Protein AF-A0A1H8WX91-F1 (afdb_monomer_lite)

Structure (mmCIF, N/CA/C/O backbone):
data_AF-A0A1H8WX91-F1
#
_entry.id   AF-A0A1H8WX91-F1
#
loop_
_atom_site.group_PDB
_atom_site.id
_atom_site.type_symbol
_atom_site.label_atom_id
_atom_site.label_alt_id
_atom_site.label_comp_id
_atom_site.label_asym_id
_atom_site.label_entity_id
_atom_site.label_seq_id
_atom_site.pdbx_PDB_ins_code
_atom_site.Cartn_x
_atom_site.Cartn_y
_atom_site.Cartn_z
_atom_site.occupancy
_atom_site.B_iso_or_equiv
_atom_site.auth_seq_id
_atom_site.auth_comp_id
_atom_site.auth_asym_id
_atom_site.auth_atom_id
_atom_site.pdbx_PDB_model_num
ATOM 1 N N . MET A 1 1 ? 49.061 -38.940 1.302 1.00 35.56 1 MET A N 1
ATOM 2 C CA . MET A 1 1 ? 47.964 -39.211 0.352 1.00 35.56 1 MET A CA 1
ATOM 3 C C . MET A 1 1 ? 46.808 -38.313 0.726 1.00 35.56 1 MET A C 1
ATOM 5 O O . MET A 1 1 ? 46.421 -38.291 1.885 1.00 35.56 1 MET A O 1
ATOM 9 N N . SER A 1 2 ? 46.401 -37.495 -0.238 1.00 40.75 2 SER A N 1
ATOM 10 C CA . SER A 1 2 ? 45.423 -36.417 -0.145 1.00 40.75 2 SER A CA 1
ATOM 11 C C . SER A 1 2 ? 44.066 -36.864 0.381 1.00 40.75 2 SER A C 1
ATOM 13 O O . SER A 1 2 ? 43.597 -37.940 0.030 1.00 40.75 2 SER A O 1
ATOM 15 N N . SER A 1 3 ? 43.391 -35.964 1.088 1.00 39.03 3 SER A N 1
ATOM 16 C CA . SER A 1 3 ? 42.000 -35.662 0.755 1.00 39.03 3 SER A CA 1
ATOM 17 C C . SER A 1 3 ? 41.664 -34.276 1.295 1.00 39.03 3 SER A C 1
ATOM 19 O O . SER A 1 3 ? 41.426 -34.102 2.488 1.00 39.03 3 SER A O 1
ATOM 21 N 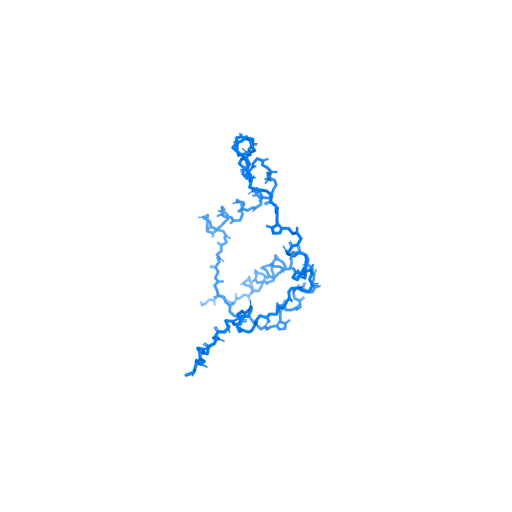N . ASN A 1 4 ? 41.720 -33.272 0.416 1.00 39.09 4 ASN A N 1
ATOM 22 C CA . ASN A 1 4 ? 41.074 -31.992 0.678 1.00 39.09 4 ASN A CA 1
ATOM 23 C C . ASN A 1 4 ? 39.570 -32.266 0.675 1.00 39.09 4 ASN A C 1
ATOM 25 O O . ASN A 1 4 ? 39.027 -32.701 -0.338 1.00 39.09 4 ASN A O 1
ATOM 29 N N . SER A 1 5 ? 38.927 -32.046 1.819 1.00 48.53 5 SER A N 1
ATOM 30 C CA . SER A 1 5 ? 37.475 -32.071 1.932 1.00 48.53 5 SER A CA 1
ATOM 31 C C . SER A 1 5 ? 36.915 -30.935 1.078 1.00 48.53 5 SER A C 1
ATOM 33 O O . SER A 1 5 ? 37.049 -29.764 1.430 1.00 48.53 5 SER A O 1
ATOM 35 N N . ASP A 1 6 ? 36.346 -31.288 -0.069 1.00 51.56 6 ASP A N 1
ATOM 36 C CA . ASP A 1 6 ? 35.599 -30.391 -0.943 1.00 51.56 6 ASP A CA 1
ATOM 37 C C . ASP A 1 6 ? 34.292 -30.006 -0.232 1.00 51.56 6 ASP A C 1
ATOM 39 O O . ASP A 1 6 ? 33.287 -30.716 -0.290 1.00 51.56 6 ASP A O 1
ATOM 43 N N . SER A 1 7 ? 34.334 -28.918 0.540 1.00 54.84 7 SER A N 1
ATOM 44 C CA . SER A 1 7 ? 33.152 -28.300 1.142 1.00 54.84 7 SER A CA 1
ATOM 45 C C . SER A 1 7 ? 32.332 -27.627 0.041 1.00 54.84 7 SER A C 1
ATOM 47 O O . SER A 1 7 ? 32.401 -26.409 -0.139 1.00 54.84 7 SER A O 1
ATOM 49 N N . ARG A 1 8 ? 31.566 -28.419 -0.715 1.00 55.81 8 ARG A N 1
ATOM 50 C CA . ARG A 1 8 ? 30.602 -27.895 -1.686 1.00 55.81 8 ARG A CA 1
ATOM 51 C C . ARG A 1 8 ? 29.575 -27.058 -0.914 1.00 55.81 8 ARG A C 1
ATOM 53 O O . ARG A 1 8 ? 28.927 -27.561 0.005 1.00 55.81 8 ARG A O 1
ATOM 60 N N . LYS A 1 9 ? 29.489 -25.761 -1.221 1.00 55.41 9 LYS A N 1
ATOM 61 C CA . LYS A 1 9 ? 28.431 -24.893 -0.685 1.00 55.41 9 LYS A CA 1
ATOM 62 C C . LYS A 1 9 ? 27.070 -25.469 -1.108 1.00 55.41 9 LYS A C 1
ATOM 64 O O . LYS A 1 9 ? 26.994 -26.013 -2.205 1.00 55.41 9 LYS A O 1
ATOM 69 N N . PRO A 1 10 ? 26.028 -25.377 -0.266 1.00 67.00 10 PRO A N 1
ATOM 70 C CA . PRO A 1 10 ? 24.686 -25.762 -0.683 1.00 67.00 10 PRO A CA 1
ATOM 71 C C . PRO A 1 10 ? 24.220 -24.857 -1.830 1.00 67.00 10 PRO A C 1
ATOM 73 O O . PRO A 1 10 ? 24.475 -23.652 -1.793 1.00 67.00 10 PRO A O 1
ATOM 76 N N . ASP A 1 11 ? 23.534 -25.440 -2.814 1.00 73.19 11 ASP A N 1
ATOM 77 C CA . ASP A 1 11 ? 23.086 -24.750 -4.035 1.00 73.19 11 ASP A CA 1
ATOM 78 C C . ASP A 1 11 ? 22.100 -23.604 -3.740 1.00 73.19 11 ASP A C 1
ATOM 80 O O . ASP A 1 11 ? 22.042 -22.616 -4.470 1.00 73.19 11 ASP A O 1
ATOM 84 N N . HIS A 1 12 ? 21.378 -23.677 -2.614 1.00 78.94 12 HIS A N 1
ATOM 85 C CA . HIS A 1 12 ? 20.429 -22.650 -2.185 1.00 78.94 12 HIS A CA 1
ATOM 86 C C . HIS A 1 12 ? 20.561 -22.292 -0.699 1.00 78.94 12 HIS A C 1
ATOM 88 O O . HIS A 1 12 ? 21.060 -23.066 0.125 1.00 78.94 12 HIS A O 1
ATOM 94 N N . ALA A 1 13 ? 20.076 -21.097 -0.348 1.00 79.81 13 ALA A N 1
ATOM 95 C CA . ALA A 1 13 ? 20.022 -20.635 1.034 1.00 79.81 13 ALA A CA 1
ATOM 96 C C . ALA A 1 13 ? 19.104 -21.534 1.896 1.00 79.81 13 ALA A C 1
ATOM 98 O O . ALA A 1 13 ? 18.081 -22.019 1.404 1.00 79.81 13 ALA A O 1
ATOM 99 N N . PRO A 1 14 ? 19.416 -21.744 3.192 1.00 80.31 14 PRO A N 1
ATOM 100 C CA . PRO A 1 14 ? 18.540 -22.484 4.097 1.00 80.31 14 PRO A CA 1
ATOM 101 C C . PRO A 1 14 ? 17.122 -21.897 4.120 1.00 80.31 14 PRO A C 1
ATOM 103 O O . PRO A 1 14 ? 16.950 -20.702 4.350 1.00 80.31 14 PRO A O 1
ATOM 106 N N . GLY A 1 15 ? 16.112 -22.742 3.896 1.00 80.88 15 GLY A N 1
ATOM 107 C CA . GLY A 1 15 ? 14.712 -22.312 3.816 1.00 80.88 15 GLY A CA 1
ATOM 108 C C . GLY A 1 15 ? 14.273 -21.804 2.439 1.00 80.88 15 GLY A C 1
ATOM 109 O O . GLY A 1 15 ? 13.176 -21.262 2.330 1.00 80.88 15 GLY A O 1
ATOM 110 N N . TYR A 1 16 ? 15.092 -21.984 1.397 1.00 81.31 16 TYR A N 1
ATOM 111 C CA . TYR A 1 16 ? 14.657 -21.767 0.021 1.00 81.31 16 TYR A CA 1
ATOM 112 C C . TYR A 1 16 ? 13.464 -22.669 -0.314 1.00 81.31 16 TYR A C 1
ATOM 114 O O . TYR A 1 16 ? 13.512 -23.887 -0.135 1.00 81.31 16 TYR A O 1
ATOM 122 N N . VAL A 1 17 ? 12.400 -22.044 -0.808 1.00 79.62 17 VAL A N 1
ATOM 123 C CA . VAL A 1 17 ? 11.250 -22.718 -1.399 1.00 79.62 17 VAL A CA 1
ATOM 124 C C . VAL A 1 17 ? 11.230 -22.302 -2.868 1.00 79.62 17 VAL A C 1
ATOM 126 O O . VAL A 1 17 ? 11.175 -21.096 -3.126 1.00 79.62 17 VAL A O 1
ATOM 129 N N . PRO A 1 18 ? 11.304 -23.252 -3.818 1.00 80.62 18 PRO A N 1
ATOM 130 C CA . PRO A 1 18 ? 11.223 -22.937 -5.237 1.00 80.62 18 PRO A CA 1
ATOM 131 C C . PRO A 1 18 ? 9.952 -22.155 -5.556 1.00 80.62 18 PRO A C 1
ATOM 133 O O . PRO A 1 18 ? 8.883 -22.443 -5.009 1.00 80.62 18 PRO A O 1
ATOM 136 N N . ASN A 1 19 ? 10.072 -21.166 -6.440 1.00 82.69 19 ASN A N 1
ATOM 137 C CA . ASN A 1 19 ? 8.905 -20.467 -6.951 1.00 82.69 19 ASN A CA 1
ATOM 138 C C . ASN A 1 19 ? 8.088 -21.461 -7.804 1.00 82.69 19 ASN A C 1
ATOM 140 O O . ASN A 1 19 ? 8.641 -22.015 -8.750 1.00 82.69 19 ASN A O 1
ATOM 144 N N . PRO A 1 20 ? 6.807 -21.726 -7.491 1.00 85.31 20 PRO A N 1
ATOM 145 C CA . PRO A 1 20 ? 6.004 -22.665 -8.274 1.00 85.31 20 PRO A CA 1
ATOM 146 C C . PRO A 1 20 ? 5.737 -22.186 -9.708 1.00 85.31 20 PRO A C 1
ATOM 148 O O . PRO A 1 20 ? 5.430 -23.015 -10.559 1.00 85.31 20 PRO A O 1
ATOM 151 N N . ASP A 1 21 ? 5.852 -20.881 -9.965 1.00 88.62 21 ASP A N 1
ATOM 152 C CA . ASP A 1 21 ? 5.595 -20.280 -11.275 1.00 88.62 21 ASP A CA 1
ATOM 153 C C . ASP A 1 21 ? 6.852 -20.219 -12.161 1.00 88.62 21 ASP A C 1
ATOM 155 O O . ASP A 1 21 ? 6.726 -20.008 -13.363 1.00 88.62 21 ASP A O 1
ATOM 159 N N . TYR A 1 22 ? 8.049 -20.392 -11.582 1.00 83.69 22 TYR A N 1
ATOM 160 C CA . TYR A 1 22 ? 9.332 -20.301 -12.290 1.00 83.69 22 TYR A CA 1
ATOM 161 C C . TYR A 1 22 ? 10.330 -21.314 -11.723 1.00 83.69 22 TYR A C 1
ATOM 163 O O . TYR A 1 22 ? 10.829 -21.157 -10.602 1.00 83.69 22 TYR A O 1
ATOM 171 N N . THR A 1 23 ? 10.614 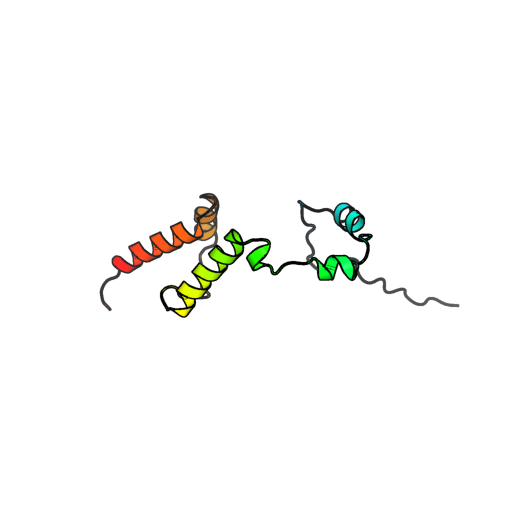-22.353 -12.501 1.00 86.38 23 THR A N 1
ATOM 172 C CA . THR A 1 23 ? 11.558 -23.420 -12.164 1.00 86.38 23 THR A CA 1
ATOM 173 C C . THR A 1 23 ? 13.006 -22.973 -12.359 1.00 86.38 23 THR A C 1
ATOM 175 O O . THR A 1 23 ? 13.272 -21.961 -13.000 1.00 86.38 23 THR A O 1
ATOM 178 N N . GLN A 1 24 ? 13.964 -23.722 -11.801 1.00 82.50 24 GLN A N 1
ATOM 179 C CA . GLN A 1 24 ? 15.389 -23.453 -12.036 1.00 82.50 24 GLN A CA 1
ATOM 180 C C . GLN A 1 24 ? 15.742 -23.555 -13.529 1.00 82.50 24 GLN A C 1
ATOM 182 O O . GLN A 1 24 ? 16.498 -22.724 -14.010 1.00 82.50 24 GLN A O 1
ATOM 187 N N . ASP A 1 25 ? 15.136 -24.493 -14.260 1.00 84.00 25 ASP A N 1
ATOM 188 C CA . ASP A 1 25 ? 15.350 -24.646 -15.702 1.00 84.00 25 ASP A CA 1
ATOM 189 C C . ASP A 1 25 ? 14.886 -23.394 -16.479 1.00 84.00 25 ASP A C 1
ATOM 191 O O . ASP A 1 25 ? 15.576 -22.963 -17.399 1.00 84.00 25 ASP A O 1
ATOM 195 N N . ASP A 1 26 ? 13.778 -22.757 -16.066 1.00 85.88 26 ASP A N 1
ATOM 196 C CA . ASP A 1 26 ? 13.299 -21.497 -16.668 1.00 85.88 26 ASP A CA 1
ATOM 197 C C . ASP A 1 26 ? 14.285 -20.337 -16.431 1.00 85.88 26 ASP A C 1
ATOM 199 O O . ASP A 1 26 ? 14.449 -19.458 -17.276 1.00 85.88 26 ASP A O 1
ATOM 203 N N . TRP A 1 27 ? 14.947 -20.319 -15.269 1.00 83.69 27 TRP A N 1
ATOM 204 C CA . TRP A 1 27 ? 15.996 -19.342 -14.966 1.00 83.69 27 TRP A CA 1
ATOM 205 C C . TRP A 1 27 ? 17.273 -19.607 -15.759 1.00 83.69 27 TRP A C 1
ATOM 207 O O . TRP A 1 27 ? 17.893 -18.662 -16.244 1.00 83.69 27 TRP A O 1
ATOM 217 N N . ASP A 1 28 ? 17.649 -20.876 -15.900 1.00 85.44 28 ASP A N 1
ATOM 218 C CA . ASP A 1 28 ? 18.832 -21.281 -16.652 1.00 85.44 28 ASP A CA 1
ATOM 219 C C . ASP A 1 28 ? 18.662 -20.970 -18.152 1.00 85.44 28 ASP A C 1
ATOM 221 O O . ASP A 1 28 ? 19.626 -20.561 -18.796 1.00 85.44 28 ASP A O 1
ATOM 225 N N . GLU A 1 29 ? 17.439 -21.060 -18.695 1.00 85.62 29 GLU A N 1
ATOM 226 C CA . GLU A 1 29 ? 17.120 -20.667 -20.079 1.00 85.62 29 GLU A CA 1
ATOM 227 C C . GLU A 1 29 ? 17.410 -19.181 -20.359 1.00 85.62 29 GLU A C 1
ATOM 229 O O . GLU A 1 29 ? 17.911 -18.843 -21.430 1.00 85.62 29 GLU A O 1
ATOM 234 N N . VAL A 1 30 ? 17.137 -18.289 -19.400 1.00 83.81 30 VAL A N 1
ATOM 235 C CA . VAL A 1 30 ? 17.344 -16.835 -19.555 1.00 83.81 30 VAL A CA 1
ATOM 236 C C . VAL A 1 30 ? 18.701 -16.349 -19.034 1.00 83.81 30 VAL A C 1
ATOM 238 O O . VAL A 1 30 ? 19.025 -15.170 -19.159 1.00 83.81 30 VAL A O 1
ATOM 241 N N . CYS A 1 31 ? 19.513 -17.226 -18.435 1.00 79.06 31 CYS A N 1
ATOM 242 C CA . CYS A 1 31 ? 20.824 -16.859 -17.893 1.00 79.06 31 CYS A CA 1
ATOM 243 C C . CYS A 1 31 ? 21.854 -16.517 -18.981 1.00 79.06 31 CYS A C 1
ATOM 245 O O . CYS A 1 31 ? 22.771 -15.739 -18.717 1.00 79.06 31 CYS A O 1
ATOM 247 N N . ASP A 1 32 ? 21.684 -17.065 -20.185 1.00 78.50 32 ASP A N 1
ATOM 248 C CA . ASP A 1 32 ? 22.557 -16.833 -21.341 1.00 78.50 32 ASP A CA 1
ATOM 249 C C . ASP A 1 32 ? 22.130 -15.614 -22.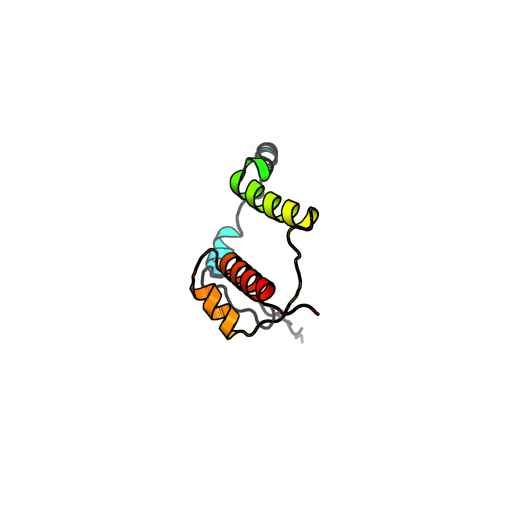190 1.00 78.50 32 ASP A C 1
ATOM 251 O O . ASP A 1 32 ? 22.590 -15.456 -23.327 1.00 78.50 32 ASP A O 1
ATOM 255 N N . ASP A 1 33 ? 21.260 -14.738 -21.666 1.00 80.19 33 ASP A N 1
ATOM 256 C CA . ASP A 1 33 ? 20.864 -13.518 -22.375 1.00 80.19 33 ASP A CA 1
ATOM 257 C C . ASP A 1 33 ? 22.098 -12.629 -22.641 1.00 80.19 33 ASP A C 1
ATOM 259 O O . ASP A 1 33 ? 22.905 -12.379 -21.735 1.00 80.19 33 ASP A O 1
ATOM 263 N N . PRO A 1 34 ? 22.288 -12.145 -23.882 1.00 82.00 34 PRO A N 1
ATOM 264 C CA . PRO A 1 34 ? 23.453 -11.345 -24.224 1.00 82.00 34 PRO A CA 1
ATOM 265 C C . PRO A 1 34 ? 23.462 -10.034 -23.435 1.00 82.00 34 PRO A C 1
ATOM 267 O O . PRO A 1 34 ? 22.418 -9.431 -23.175 1.00 82.00 34 PRO A O 1
ATOM 270 N N . GLU A 1 35 ? 24.661 -9.546 -23.104 1.00 83.25 35 GLU A N 1
ATOM 271 C CA . GLU A 1 35 ? 24.796 -8.218 -22.508 1.00 83.25 35 GLU A CA 1
ATOM 272 C C . GLU A 1 35 ? 24.135 -7.167 -23.405 1.00 83.25 35 GLU A C 1
ATOM 274 O O . GLU A 1 35 ? 24.343 -7.138 -24.623 1.00 83.25 35 GLU A O 1
ATOM 279 N N . SER A 1 36 ? 23.354 -6.279 -22.788 1.00 84.44 36 SER A N 1
ATOM 280 C CA . SER A 1 36 ? 22.759 -5.157 -23.504 1.00 84.44 36 SER A CA 1
ATOM 281 C C . SER A 1 36 ? 23.854 -4.302 -24.140 1.00 84.44 36 SER A C 1
ATOM 283 O O . SER A 1 36 ? 24.806 -3.876 -23.485 1.00 84.44 36 SER A O 1
ATOM 285 N N . THR A 1 37 ? 23.706 -4.022 -25.429 1.00 88.69 37 THR A N 1
ATOM 286 C CA . THR A 1 37 ? 24.659 -3.229 -26.205 1.00 88.69 37 THR A CA 1
ATOM 287 C C . THR A 1 37 ? 24.572 -1.741 -25.857 1.00 88.69 37 THR A C 1
ATOM 289 O O . THR A 1 37 ? 23.517 -1.218 -25.488 1.00 88.69 37 THR A O 1
ATOM 292 N N . ASP A 1 38 ? 25.657 -0.994 -26.081 1.00 88.56 38 ASP A N 1
ATOM 293 C CA . ASP A 1 38 ? 25.672 0.473 -25.929 1.00 88.56 38 ASP A CA 1
ATOM 294 C C . ASP A 1 38 ? 24.591 1.177 -26.764 1.00 88.56 38 ASP A C 1
ATOM 296 O O . ASP A 1 38 ? 24.141 2.279 -26.439 1.00 88.56 38 ASP A O 1
ATOM 300 N N . GLU A 1 39 ? 24.203 0.582 -27.893 1.00 88.12 39 GLU A N 1
ATOM 301 C CA . GLU A 1 39 ? 23.148 1.116 -28.746 1.00 88.12 39 GLU A CA 1
ATOM 302 C C . GLU A 1 39 ? 21.752 0.890 -28.167 1.00 88.12 39 GLU A C 1
ATOM 304 O O . GLU A 1 39 ? 20.910 1.784 -28.258 1.00 88.12 39 GLU A O 1
ATOM 309 N N . GLU A 1 40 ? 21.519 -0.245 -27.515 1.00 86.44 40 GLU A N 1
ATOM 310 C CA . GLU A 1 40 ? 20.280 -0.513 -26.783 1.00 86.44 40 GLU A CA 1
ATOM 311 C C . GLU A 1 40 ? 20.150 0.403 -25.567 1.00 86.44 40 GLU A C 1
ATOM 313 O O . GLU A 1 40 ? 19.099 1.017 -25.381 1.00 86.44 40 GLU A O 1
ATOM 318 N N . PHE A 1 41 ? 21.237 0.625 -24.819 1.00 87.75 41 PHE A N 1
ATOM 319 C CA . PHE A 1 41 ? 21.252 1.610 -23.734 1.00 87.75 41 PHE A CA 1
ATOM 320 C C . PHE A 1 41 ? 20.944 3.026 -24.220 1.00 87.75 41 PHE A C 1
ATOM 322 O O . PHE A 1 41 ? 20.196 3.754 -23.570 1.00 87.75 41 PHE A O 1
ATOM 329 N N . ARG A 1 42 ? 21.469 3.422 -25.385 1.00 90.88 42 ARG A N 1
ATOM 330 C CA . ARG A 1 42 ? 21.163 4.731 -25.988 1.00 90.88 42 ARG A CA 1
ATOM 331 C C . ARG A 1 42 ? 19.695 4.888 -26.383 1.00 90.88 42 ARG A C 1
ATOM 333 O O . ARG A 1 42 ? 19.217 6.017 -26.453 1.00 90.88 42 ARG A O 1
ATOM 340 N N . ARG A 1 43 ? 18.998 3.787 -26.669 1.00 90.62 43 ARG A N 1
ATOM 341 C CA . ARG A 1 43 ? 17.568 3.772 -27.018 1.00 90.62 43 ARG A CA 1
ATOM 342 C C . ARG A 1 43 ? 16.657 3.614 -25.802 1.00 90.62 43 ARG A C 1
ATOM 344 O O . ARG A 1 43 ? 15.445 3.756 -25.951 1.00 90.62 43 ARG A O 1
ATOM 351 N N . ALA A 1 44 ? 17.211 3.321 -24.627 1.00 91.06 44 ALA A N 1
ATOM 352 C CA . ALA A 1 44 ? 16.432 3.194 -23.408 1.00 91.06 44 ALA A CA 1
ATOM 353 C C . ALA A 1 44 ? 15.705 4.509 -23.099 1.00 91.06 44 ALA A C 1
ATOM 355 O O . ALA A 1 44 ? 16.279 5.598 -23.175 1.00 91.06 44 ALA A O 1
ATOM 356 N N . VAL A 1 45 ? 14.431 4.399 -22.729 1.00 93.88 45 VAL A N 1
ATOM 357 C CA . VAL A 1 45 ? 13.620 5.541 -22.305 1.00 93.88 45 VAL A CA 1
ATOM 358 C C . VAL A 1 45 ? 13.430 5.513 -20.788 1.00 93.88 45 VAL A C 1
ATOM 360 O O . VAL A 1 45 ? 13.433 4.437 -20.181 1.00 93.88 45 VAL A O 1
ATOM 363 N N . PRO A 1 46 ? 13.251 6.675 -20.141 1.00 94.56 46 PRO A N 1
ATOM 364 C CA . PRO A 1 46 ? 12.940 6.731 -18.721 1.00 94.56 46 PRO A CA 1
ATOM 365 C C . PRO A 1 46 ? 11.708 5.890 -18.367 1.00 94.56 46 PRO A C 1
ATOM 367 O O . PRO A 1 46 ? 10.735 5.851 -19.117 1.00 94.56 46 PRO A O 1
ATOM 370 N N . PHE A 1 47 ? 11.693 5.300 -17.170 1.00 92.88 47 PHE A N 1
ATOM 371 C CA . PHE A 1 47 ? 10.575 4.471 -16.694 1.00 92.88 47 PHE A CA 1
ATOM 372 C C . PHE A 1 47 ? 9.206 5.161 -16.816 1.00 92.88 47 PHE A C 1
ATOM 374 O O . PHE A 1 47 ? 8.233 4.546 -17.238 1.00 92.88 47 PHE A O 1
ATOM 381 N N . ARG A 1 48 ? 9.141 6.463 -16.509 1.00 93.00 48 ARG A N 1
ATOM 382 C CA . ARG A 1 48 ? 7.917 7.275 -16.627 1.00 93.00 48 ARG A CA 1
ATOM 383 C C . ARG A 1 48 ? 7.383 7.392 -18.063 1.00 93.00 48 ARG A C 1
ATOM 385 O O . ARG A 1 48 ? 6.219 7.715 -18.243 1.00 93.00 48 ARG A O 1
ATOM 392 N N . GLU A 1 49 ? 8.249 7.210 -19.058 1.00 93.38 49 GLU A N 1
ATOM 393 C CA . GLU A 1 49 ? 7.917 7.279 -20.485 1.00 93.38 49 GLU A CA 1
ATOM 394 C C . GLU A 1 49 ? 7.605 5.882 -21.031 1.00 93.38 49 GLU A C 1
ATOM 396 O O . GLU A 1 49 ? 6.661 5.738 -21.799 1.00 93.38 49 GLU A O 1
ATOM 401 N N . ALA A 1 50 ? 8.328 4.848 -20.579 1.00 95.25 50 ALA A N 1
ATOM 402 C CA . ALA A 1 50 ? 8.024 3.452 -20.908 1.00 95.25 50 ALA A CA 1
ATOM 403 C C . ALA A 1 50 ? 6.682 2.978 -20.321 1.00 95.25 50 ALA A C 1
ATOM 405 O O . ALA A 1 50 ? 5.933 2.265 -20.985 1.00 95.25 50 ALA A O 1
ATOM 406 N N . PHE A 1 51 ? 6.375 3.371 -19.080 1.00 95.56 51 PHE A N 1
ATOM 407 C CA . PHE A 1 51 ? 5.202 2.915 -18.327 1.00 95.56 51 PHE A CA 1
ATOM 408 C C . PHE A 1 51 ? 4.463 4.098 -17.684 1.00 95.56 51 PHE A C 1
ATOM 410 O O . PHE A 1 51 ? 4.465 4.243 -16.455 1.00 95.56 51 PHE A O 1
ATOM 417 N N . PRO A 1 52 ? 3.832 4.969 -18.490 1.00 92.56 52 PRO A N 1
ATOM 418 C CA . PRO A 1 52 ? 3.250 6.216 -17.999 1.00 92.56 52 PRO A CA 1
ATOM 419 C C . PRO A 1 52 ? 2.151 5.992 -16.954 1.00 92.56 52 PRO A C 1
ATOM 421 O O . PRO A 1 52 ? 2.167 6.645 -15.910 1.00 92.56 52 PRO A O 1
ATOM 424 N N . ASP A 1 53 ? 1.254 5.030 -17.177 1.00 91.56 53 ASP A N 1
ATOM 425 C CA . ASP A 1 53 ? 0.134 4.758 -16.267 1.00 91.56 53 ASP A CA 1
ATOM 426 C C . ASP A 1 53 ? 0.609 4.208 -14.916 1.00 91.56 53 ASP A C 1
ATOM 428 O O . ASP A 1 53 ? 0.158 4.652 -13.858 1.00 91.56 53 ASP A O 1
ATOM 432 N N . LEU A 1 54 ? 1.579 3.288 -14.941 1.00 90.06 54 LEU A N 1
ATOM 433 C CA . LEU A 1 54 ? 2.166 2.715 -13.729 1.00 90.06 54 LEU A CA 1
ATOM 434 C C . LEU A 1 54 ? 2.969 3.762 -12.948 1.00 90.06 54 LEU A C 1
ATOM 436 O O . LEU A 1 54 ? 2.908 3.828 -11.720 1.00 90.06 54 LEU A O 1
ATOM 440 N N . HIS A 1 55 ? 3.712 4.618 -13.649 1.00 93.00 55 HIS A N 1
ATOM 441 C CA . HIS A 1 55 ? 4.402 5.729 -13.010 1.00 93.00 55 HIS A CA 1
ATOM 442 C C . HIS A 1 55 ? 3.409 6.699 -12.352 1.00 93.00 55 HIS A C 1
ATOM 444 O O . HIS A 1 55 ? 3.619 7.106 -11.208 1.00 93.00 55 HIS A O 1
ATOM 450 N N . ALA A 1 56 ? 2.313 7.039 -13.036 1.00 90.50 56 ALA A N 1
ATOM 451 C CA . ALA A 1 56 ? 1.279 7.918 -12.498 1.00 90.50 56 ALA A CA 1
ATOM 452 C C . ALA A 1 56 ? 0.638 7.346 -11.223 1.00 90.50 56 ALA A C 1
ATOM 454 O O . ALA A 1 56 ? 0.521 8.069 -10.231 1.00 90.50 56 ALA A O 1
ATOM 455 N N . SER A 1 57 ? 0.300 6.050 -11.200 1.00 86.75 57 SER A N 1
ATOM 456 C CA . SER A 1 57 ? -0.282 5.420 -10.007 1.00 86.75 57 SER A CA 1
ATOM 457 C C . SER A 1 57 ? 0.674 5.443 -8.812 1.00 86.75 57 SER A C 1
ATOM 459 O O . SER A 1 57 ? 0.268 5.768 -7.697 1.00 86.75 57 SER A O 1
ATOM 461 N N . LEU A 1 58 ? 1.964 5.169 -9.041 1.00 88.50 58 LEU A N 1
ATOM 462 C CA . LEU A 1 58 ? 2.982 5.209 -7.986 1.00 88.50 58 LEU A CA 1
ATOM 463 C C . LEU A 1 58 ? 3.186 6.629 -7.433 1.00 88.50 58 LEU A C 1
ATOM 465 O O . LEU A 1 58 ? 3.372 6.808 -6.227 1.00 88.50 58 LEU A O 1
ATOM 469 N N . MET A 1 59 ? 3.147 7.651 -8.295 1.00 88.00 59 MET A N 1
ATOM 470 C CA . MET A 1 59 ? 3.286 9.043 -7.858 1.00 88.00 59 MET A CA 1
ATOM 471 C C . MET A 1 59 ? 2.069 9.530 -7.072 1.00 88.00 59 MET A C 1
ATOM 473 O O . MET A 1 59 ? 2.248 10.201 -6.057 1.00 88.00 59 MET A O 1
ATOM 477 N N . GLN A 1 60 ? 0.853 9.146 -7.466 1.00 83.44 60 GLN A N 1
ATOM 478 C CA . GLN A 1 60 ? -0.371 9.530 -6.758 1.00 83.44 60 GLN A CA 1
ATOM 479 C C . GLN A 1 60 ? -0.341 9.109 -5.280 1.00 83.44 60 GLN A C 1
ATOM 481 O O . GLN A 1 60 ? -0.673 9.900 -4.390 1.00 83.44 60 GLN A O 1
ATOM 486 N N . ASP A 1 61 ? 0.083 7.877 -5.003 1.00 79.31 61 ASP A N 1
ATOM 487 C CA . ASP A 1 61 ? 0.197 7.380 -3.632 1.00 79.31 61 ASP A CA 1
ATOM 488 C C . ASP A 1 61 ? 1.279 8.125 -2.847 1.00 79.31 61 ASP A C 1
ATOM 490 O O . ASP A 1 61 ? 1.065 8.515 -1.693 1.00 79.31 61 ASP A O 1
ATOM 494 N N . ARG A 1 62 ? 2.422 8.397 -3.486 1.00 82.00 62 ARG A N 1
ATOM 495 C CA . ARG A 1 62 ? 3.523 9.151 -2.878 1.00 82.00 62 ARG A CA 1
ATOM 496 C C . ARG A 1 62 ? 3.112 10.577 -2.519 1.00 82.00 62 ARG A C 1
ATOM 498 O O . ARG A 1 62 ? 3.434 11.049 -1.431 1.00 82.00 62 ARG A O 1
ATOM 505 N N . GLU A 1 63 ? 2.384 11.254 -3.398 1.00 83.69 63 GLU A N 1
ATOM 506 C CA . GLU A 1 63 ? 1.863 12.600 -3.155 1.00 83.69 63 GLU A CA 1
ATOM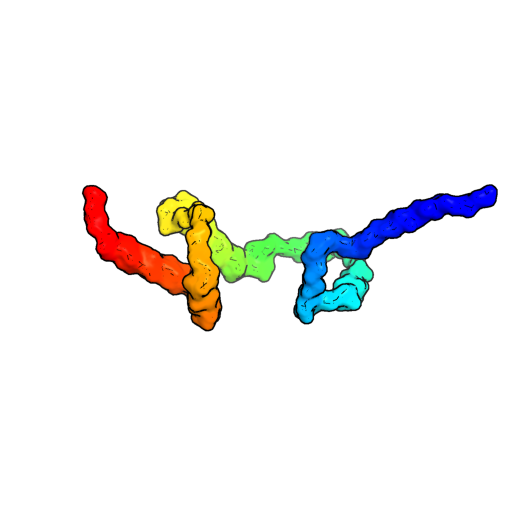 507 C C . GLU A 1 63 ? 0.813 12.616 -2.042 1.00 83.69 63 GLU A C 1
ATOM 509 O O . GLU A 1 63 ? 0.803 13.527 -1.213 1.00 83.69 63 GLU A O 1
ATOM 514 N N . ALA A 1 64 ? -0.057 11.603 -1.977 1.00 78.94 64 ALA A N 1
ATOM 515 C CA . ALA A 1 64 ? -1.024 11.472 -0.891 1.00 78.94 64 ALA A CA 1
ATOM 516 C C . ALA A 1 64 ? -0.339 11.299 0.473 1.00 78.94 64 ALA A C 1
ATOM 518 O O . ALA A 1 64 ? -0.792 11.889 1.456 1.00 78.94 64 ALA A O 1
ATOM 519 N N . ILE A 1 65 ? 0.762 10.545 0.526 1.00 82.19 65 ILE A N 1
ATOM 520 C CA . ILE A 1 65 ? 1.578 10.395 1.737 1.00 82.19 65 ILE A CA 1
ATOM 521 C C . ILE A 1 65 ? 2.292 11.709 2.078 1.00 82.19 65 ILE A C 1
ATOM 523 O O . ILE A 1 65 ? 2.196 12.180 3.208 1.00 82.19 65 ILE A O 1
ATOM 527 N N . ALA A 1 66 ? 2.958 12.342 1.107 1.00 80.19 66 ALA A N 1
ATOM 528 C CA . ALA A 1 66 ? 3.700 13.588 1.318 1.00 80.19 66 ALA A CA 1
ATOM 529 C C . ALA A 1 66 ? 2.802 14.745 1.790 1.00 80.19 66 ALA A C 1
ATOM 531 O O . ALA A 1 66 ? 3.213 15.558 2.613 1.00 80.19 66 ALA A O 1
ATOM 532 N N . ALA A 1 67 ? 1.557 14.793 1.312 1.00 86.62 67 ALA A N 1
ATOM 533 C CA . ALA A 1 67 ? 0.559 15.767 1.739 1.00 86.62 67 ALA A CA 1
ATOM 534 C C . ALA A 1 67 ? -0.129 15.414 3.074 1.00 86.62 67 ALA A C 1
ATOM 536 O O . ALA A 1 67 ? -1.093 16.079 3.450 1.00 86.62 67 ALA A O 1
ATOM 537 N N . GLY A 1 68 ? 0.290 14.343 3.760 1.00 83.19 68 GLY A N 1
ATOM 538 C CA . GLY A 1 68 ? -0.300 13.897 5.026 1.00 83.19 68 GLY A CA 1
ATOM 539 C C . GLY A 1 68 ? -1.727 13.350 4.905 1.00 83.19 68 GLY A C 1
ATOM 540 O O . GLY A 1 68 ? -2.396 13.155 5.916 1.00 83.19 68 GLY A O 1
ATOM 541 N N . ARG A 1 69 ? -2.217 13.088 3.684 1.00 86.31 69 ARG A N 1
ATOM 542 C CA . ARG A 1 69 ? -3.558 12.522 3.446 1.00 86.31 69 ARG A CA 1
ATOM 543 C C . ARG A 1 69 ? -3.607 11.009 3.660 1.00 86.31 69 ARG A C 1
ATOM 545 O O . ARG A 1 69 ? -4.691 10.448 3.804 1.00 86.31 69 ARG A O 1
ATOM 552 N N . ARG A 1 70 ? -2.449 10.343 3.661 1.00 84.81 70 ARG A N 1
ATOM 553 C CA . ARG A 1 70 ? -2.285 8.924 3.997 1.00 84.81 70 ARG A CA 1
ATOM 554 C C . ARG A 1 70 ? -1.058 8.759 4.887 1.00 84.81 70 ARG A C 1
ATOM 556 O O . ARG A 1 70 ? -0.029 9.374 4.635 1.00 84.81 70 ARG A O 1
ATOM 563 N N . VAL A 1 71 ? -1.160 7.904 5.900 1.00 87.50 71 VAL A N 1
ATOM 564 C CA . VAL A 1 71 ? -0.043 7.567 6.790 1.00 87.50 71 VAL A CA 1
ATOM 565 C C . VAL A 1 71 ? 0.245 6.078 6.653 1.00 87.50 71 VAL A C 1
ATOM 567 O O . VAL A 1 71 ? -0.647 5.255 6.849 1.00 87.50 71 VAL A O 1
ATOM 570 N N . GLY A 1 72 ? 1.482 5.737 6.291 1.00 86.56 72 GLY A N 1
ATOM 571 C CA . GLY A 1 72 ? 1.968 4.362 6.331 1.00 86.56 72 GLY A CA 1
ATOM 572 C C . GLY A 1 72 ? 2.433 4.034 7.744 1.00 86.56 72 GLY A C 1
ATOM 573 O O . GLY A 1 72 ? 3.402 4.622 8.217 1.00 86.56 72 GLY A O 1
ATOM 574 N N . ILE A 1 73 ? 1.743 3.116 8.416 1.00 89.56 73 ILE A N 1
ATOM 575 C CA . ILE A 1 73 ? 2.156 2.590 9.720 1.00 89.56 73 ILE A CA 1
ATOM 576 C C . ILE A 1 73 ? 2.415 1.092 9.617 1.00 89.56 73 ILE A C 1
ATOM 578 O O . ILE A 1 73 ? 1.745 0.391 8.861 1.00 89.56 73 ILE A O 1
ATOM 582 N N . SER A 1 74 ? 3.377 0.604 10.395 1.00 92.12 74 SER A N 1
ATOM 583 C CA . SER A 1 74 ? 3.549 -0.831 10.606 1.00 92.12 74 SER A CA 1
ATOM 584 C C . SER A 1 74 ? 2.606 -1.259 11.727 1.00 92.12 74 SER A C 1
ATOM 586 O O . SER A 1 74 ? 2.772 -0.822 12.866 1.00 92.12 74 SER A O 1
ATOM 588 N N . MET A 1 75 ? 1.588 -2.058 11.403 1.00 92.44 75 MET A N 1
ATOM 589 C CA . MET A 1 75 ? 0.681 -2.657 12.385 1.00 92.44 75 MET A 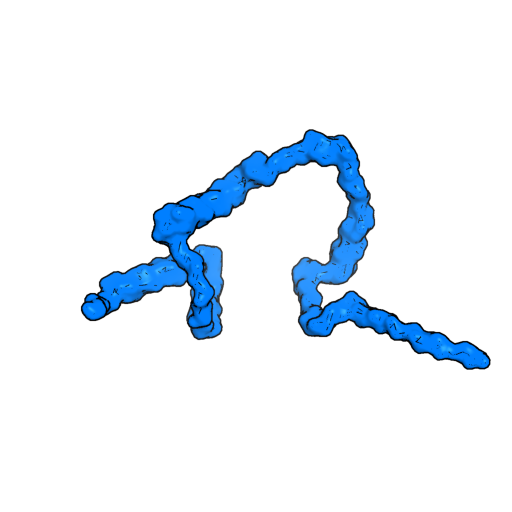CA 1
ATOM 590 C C . MET A 1 75 ? 0.583 -4.167 12.165 1.00 92.44 75 MET A C 1
ATOM 592 O O . MET A 1 75 ? 0.595 -4.635 11.026 1.00 92.44 75 MET A O 1
ATOM 596 N N . THR A 1 76 ? 0.446 -4.919 13.254 1.00 95.38 76 THR A N 1
ATOM 597 C CA . THR A 1 76 ? 0.145 -6.353 13.204 1.00 95.38 76 THR A CA 1
ATOM 598 C C . THR A 1 76 ? -1.367 -6.540 13.244 1.00 95.38 76 THR A C 1
ATOM 600 O O . THR A 1 76 ? -2.034 -5.989 14.117 1.00 95.38 76 THR A O 1
ATOM 603 N N . LEU A 1 77 ? -1.898 -7.319 12.305 1.00 95.56 77 LEU A N 1
ATOM 604 C CA . LEU A 1 77 ? -3.310 -7.690 12.223 1.00 95.56 77 LEU A CA 1
ATOM 605 C C . LEU A 1 77 ? -3.451 -9.207 12.345 1.00 95.56 77 LEU A C 1
ATOM 607 O O . LEU A 1 77 ? -2.525 -9.944 11.993 1.00 95.56 77 LEU A O 1
ATOM 611 N N . ASP A 1 78 ? -4.621 -9.668 12.783 1.00 97.75 78 ASP A N 1
ATOM 612 C CA . ASP A 1 78 ? -4.934 -11.094 12.806 1.00 97.75 78 ASP A CA 1
ATOM 613 C C . ASP A 1 78 ? -4.893 -11.682 11.387 1.00 97.75 78 ASP A C 1
ATOM 615 O O . ASP A 1 78 ? -5.408 -11.108 10.419 1.00 97.75 78 ASP A O 1
ATOM 619 N N . ALA A 1 79 ? -4.255 -12.846 11.252 1.00 97.38 79 ALA A N 1
ATOM 620 C CA . ALA A 1 79 ? -4.003 -13.461 9.952 1.00 97.38 79 ALA A CA 1
ATOM 621 C C . ALA A 1 79 ? -5.300 -13.807 9.198 1.00 97.38 79 ALA A C 1
ATOM 623 O O . ALA A 1 79 ? -5.357 -13.677 7.973 1.00 97.38 79 ALA A O 1
ATOM 624 N N . ASP A 1 80 ? -6.352 -14.214 9.913 1.00 98.06 80 ASP A N 1
ATOM 625 C CA . ASP A 1 80 ? -7.645 -14.554 9.320 1.00 98.06 80 ASP A CA 1
ATOM 626 C C . ASP A 1 80 ? -8.379 -13.311 8.791 1.00 98.06 80 ASP A C 1
ATOM 628 O O . ASP A 1 80 ? -9.003 -13.372 7.729 1.00 98.06 80 ASP A O 1
ATOM 632 N N . VAL A 1 81 ? -8.245 -12.163 9.464 1.00 97.38 81 VAL A N 1
ATOM 633 C CA . VAL A 1 81 ? -8.765 -10.873 8.991 1.00 97.38 81 VAL A CA 1
ATOM 634 C C . VAL A 1 81 ? -8.105 -10.500 7.667 1.00 97.38 81 VAL A C 1
ATOM 636 O O . VAL A 1 81 ? -8.802 -10.231 6.684 1.00 97.38 81 VAL A O 1
ATOM 639 N N . VAL A 1 82 ? -6.770 -10.547 7.597 1.00 96.75 82 VAL A N 1
ATOM 640 C CA . VAL A 1 82 ? -6.031 -10.245 6.358 1.00 96.75 82 VAL A CA 1
ATOM 641 C C . VAL A 1 82 ? -6.416 -11.215 5.239 1.00 96.75 82 VAL A C 1
ATOM 643 O O . VAL A 1 82 ? -6.654 -10.783 4.109 1.00 96.75 82 VAL A O 1
ATOM 646 N N . ALA A 1 83 ? -6.536 -12.512 5.542 1.00 97.88 83 ALA A N 1
ATOM 647 C CA . ALA A 1 83 ? -6.932 -13.529 4.570 1.00 97.88 83 ALA A CA 1
ATOM 648 C C . ALA A 1 83 ? -8.329 -13.264 3.982 1.00 97.88 83 ALA A C 1
ATOM 650 O O . ALA A 1 83 ? -8.502 -13.325 2.764 1.00 97.88 83 ALA A O 1
ATOM 651 N N . ARG A 1 84 ? -9.312 -12.902 4.818 1.00 98.00 84 ARG A N 1
ATOM 652 C CA . ARG A 1 84 ? -10.677 -12.566 4.371 1.00 98.00 84 ARG A CA 1
ATOM 653 C C . ARG A 1 84 ? -10.693 -11.368 3.429 1.00 98.00 84 ARG A C 1
ATOM 655 O O . ARG A 1 84 ? -11.384 -11.413 2.415 1.00 98.00 84 ARG A O 1
ATOM 662 N N . PHE A 1 85 ? -9.926 -10.318 3.728 1.00 97.94 85 PHE A N 1
ATOM 663 C CA . PHE A 1 85 ? -9.823 -9.180 2.818 1.00 97.94 85 PHE A CA 1
ATOM 664 C C . PHE A 1 85 ? -9.132 -9.578 1.513 1.00 97.94 85 PHE A C 1
ATOM 666 O O . PHE A 1 85 ? -9.699 -9.327 0.452 1.00 97.94 85 PHE A O 1
ATOM 673 N N . LYS A 1 86 ? -7.977 -10.254 1.554 1.00 97.25 86 LYS A N 1
ATOM 674 C CA . LYS A 1 86 ? -7.274 -10.715 0.340 1.00 97.25 86 LYS A CA 1
ATOM 675 C C . LYS A 1 86 ? -8.155 -11.580 -0.567 1.00 97.25 86 LYS A C 1
ATOM 677 O O . LYS A 1 86 ? -8.116 -11.412 -1.784 1.00 97.25 86 LYS A O 1
ATOM 682 N N . ALA A 1 87 ? -9.011 -12.426 0.009 1.00 97.81 87 ALA A N 1
ATOM 683 C CA . ALA A 1 87 ? -9.962 -13.256 -0.735 1.00 97.81 87 ALA A CA 1
ATOM 684 C C . ALA A 1 87 ? -10.996 -12.448 -1.549 1.00 97.81 87 ALA A C 1
ATOM 686 O O . ALA A 1 87 ? -11.593 -12.984 -2.477 1.00 97.81 87 ALA A O 1
ATOM 687 N N . THR A 1 88 ? -11.188 -11.155 -1.257 1.00 95.88 88 THR A N 1
ATOM 688 C CA . THR A 1 88 ? -12.048 -10.264 -2.063 1.00 95.88 88 THR A CA 1
ATOM 689 C C . THR A 1 88 ? -11.423 -9.856 -3.404 1.00 95.88 88 THR A C 1
ATOM 691 O O . THR A 1 88 ? -12.080 -9.182 -4.196 1.00 95.88 88 THR A O 1
ATOM 694 N N . GLY A 1 89 ? -10.167 -10.232 -3.669 1.00 94.88 89 GLY A N 1
ATOM 695 C CA . GLY A 1 89 ? -9.465 -9.951 -4.921 1.00 94.88 89 GLY A CA 1
ATOM 696 C C . GLY A 1 89 ? -8.825 -8.556 -4.982 1.00 94.88 89 GLY A C 1
ATOM 697 O O . GLY A 1 89 ? -8.630 -7.910 -3.944 1.00 94.88 89 GLY A O 1
ATOM 698 N N . PRO A 1 90 ? -8.484 -8.065 -6.191 1.00 94.94 90 PRO A N 1
ATOM 699 C CA . PRO A 1 90 ? -7.860 -6.756 -6.385 1.00 94.94 90 PRO A CA 1
ATOM 700 C C . PRO A 1 90 ? -8.621 -5.623 -5.679 1.00 94.94 90 PRO A C 1
ATOM 702 O O . PRO A 1 90 ? -9.856 -5.593 -5.661 1.00 94.94 90 PRO A O 1
ATOM 705 N N . GLY A 1 91 ? -7.882 -4.702 -5.055 1.00 93.12 91 GLY A N 1
ATOM 706 C CA . GLY A 1 91 ? -8.449 -3.601 -4.265 1.00 93.12 91 GLY A CA 1
ATOM 707 C C . GLY A 1 91 ? -8.832 -3.957 -2.821 1.00 93.12 91 GLY A C 1
ATOM 708 O O . GLY A 1 91 ? -9.518 -3.173 -2.164 1.00 93.12 91 GLY A O 1
ATOM 709 N N . TRP A 1 92 ? -8.407 -5.114 -2.300 1.00 97.19 92 TRP A N 1
ATOM 710 C CA . TRP A 1 92 ? -8.692 -5.507 -0.916 1.00 97.19 92 TRP A CA 1
ATOM 711 C C . TRP A 1 92 ? -8.126 -4.534 0.130 1.00 97.19 92 TRP A C 1
ATOM 713 O O . TRP A 1 92 ? -8.783 -4.292 1.140 1.00 97.19 92 TRP A O 1
ATOM 723 N N . GLU A 1 93 ? -6.961 -3.931 -0.122 1.00 93.69 93 GLU A N 1
ATOM 724 C CA . GLU A 1 93 ? -6.360 -2.925 0.768 1.00 93.69 93 GLU A CA 1
ATOM 725 C C . GLU A 1 93 ? -7.222 -1.661 0.860 1.00 93.69 93 GLU A C 1
ATOM 727 O O . GLU A 1 93 ? -7.462 -1.148 1.951 1.00 93.69 93 GLU A O 1
ATOM 732 N N . ALA A 1 94 ? -7.766 -1.194 -0.270 1.00 92.62 94 ALA A N 1
ATOM 733 C CA . ALA A 1 94 ? -8.687 -0.060 -0.297 1.00 92.62 94 ALA A CA 1
ATOM 734 C C . ALA A 1 94 ? -9.980 -0.373 0.472 1.00 92.62 94 ALA A C 1
ATOM 736 O O . ALA A 1 94 ? -10.432 0.438 1.279 1.00 92.62 94 ALA A O 1
ATOM 737 N N . ARG A 1 95 ? -10.534 -1.585 0.299 1.00 96.56 95 ARG A N 1
ATOM 738 C CA . ARG A 1 95 ? -11.698 -2.050 1.076 1.00 96.56 95 ARG A CA 1
ATOM 739 C C . ARG A 1 95 ? -11.412 -2.101 2.578 1.00 96.56 95 ARG A C 1
ATOM 741 O O . ARG A 1 95 ? -12.269 -1.710 3.367 1.00 96.56 95 ARG A O 1
ATOM 748 N N . MET A 1 96 ? -10.222 -2.553 2.975 1.00 96.38 96 MET A N 1
ATOM 749 C CA . MET A 1 96 ? -9.790 -2.549 4.375 1.00 96.38 96 MET A CA 1
ATOM 750 C C . MET A 1 96 ? -9.662 -1.119 4.912 1.00 96.38 96 MET A C 1
ATOM 752 O O . MET A 1 96 ? -10.194 -0.818 5.978 1.00 96.38 96 MET A O 1
ATOM 756 N N . SER A 1 97 ? -9.027 -0.217 4.160 1.00 94.19 97 SER A N 1
ATOM 757 C CA . SER A 1 97 ? -8.892 1.195 4.533 1.00 94.19 97 SER A CA 1
ATOM 758 C C . SER A 1 97 ? -10.253 1.875 4.736 1.00 94.19 97 SER A C 1
ATOM 760 O O . SER A 1 97 ? -10.450 2.577 5.727 1.00 94.19 97 SER A O 1
ATOM 762 N N . ASP A 1 98 ? -11.227 1.603 3.865 1.00 95.62 98 ASP A N 1
ATOM 763 C CA . ASP A 1 98 ? -12.594 2.115 3.997 1.00 95.62 98 ASP A CA 1
ATOM 764 C C . ASP A 1 98 ? -13.336 1.548 5.218 1.00 95.62 98 ASP A C 1
ATOM 766 O O . ASP A 1 98 ? -14.132 2.252 5.845 1.00 95.62 98 ASP A O 1
ATOM 770 N N . ALA A 1 99 ? -13.107 0.278 5.564 1.00 96.25 99 ALA A N 1
ATOM 771 C CA . ALA A 1 99 ? -13.659 -0.317 6.780 1.00 96.25 99 ALA A CA 1
ATOM 772 C C . ALA A 1 99 ? -13.075 0.346 8.038 1.00 96.25 99 ALA A C 1
ATOM 774 O O . ALA A 1 99 ? -13.828 0.702 8.944 1.00 96.25 99 ALA A O 1
ATOM 775 N N . LEU A 1 100 ? -11.759 0.585 8.057 1.00 94.62 100 LEU A N 1
ATOM 776 C CA . LEU A 1 100 ? -11.084 1.301 9.142 1.00 94.62 100 LEU A CA 1
ATOM 777 C C . LEU A 1 100 ? -11.588 2.743 9.274 1.00 94.62 100 LEU A C 1
ATOM 779 O O . LEU A 1 100 ? -11.809 3.199 10.391 1.00 94.62 100 LEU A O 1
ATOM 783 N N . ARG A 1 101 ? -11.837 3.441 8.156 1.00 93.88 101 ARG A N 1
ATOM 784 C CA . ARG A 1 101 ? -12.422 4.792 8.170 1.00 93.88 101 ARG A CA 1
ATOM 785 C C . ARG A 1 101 ? -13.800 4.802 8.830 1.00 93.88 101 ARG A C 1
ATOM 787 O O . ARG A 1 101 ? -14.020 5.572 9.754 1.00 93.88 101 ARG A O 1
ATOM 794 N N . ARG A 1 102 ? -14.697 3.900 8.414 1.00 95.81 102 ARG A N 1
ATOM 795 C CA . ARG A 1 102 ? -16.037 3.775 9.015 1.00 95.81 102 ARG A CA 1
ATOM 796 C C . ARG A 1 102 ? -15.981 3.444 10.506 1.00 95.81 102 ARG A C 1
ATOM 798 O O . ARG A 1 102 ? -16.784 3.961 11.272 1.00 95.81 102 ARG A O 1
ATOM 805 N N . ALA A 1 103 ? -15.055 2.575 10.910 1.00 95.62 103 ALA A N 1
ATOM 806 C CA . ALA A 1 103 ? -14.857 2.243 12.316 1.00 95.62 103 ALA A CA 1
ATOM 807 C C . ALA A 1 103 ? -14.351 3.453 13.115 1.00 95.62 103 ALA A C 1
ATOM 809 O O . ALA A 1 103 ? -14.836 3.691 14.216 1.00 95.62 103 ALA A O 1
ATOM 810 N N . ALA A 1 104 ? -13.427 4.233 12.547 1.00 93.75 104 ALA A N 1
ATOM 811 C CA . ALA A 1 104 ? -12.907 5.448 13.165 1.00 93.75 104 ALA A CA 1
ATOM 812 C C . ALA A 1 104 ? -13.995 6.518 13.360 1.00 93.75 104 ALA A C 1
ATOM 814 O O . ALA A 1 104 ? -14.055 7.114 14.431 1.00 93.75 104 ALA A O 1
ATOM 815 N N . ASP A 1 105 ? -14.892 6.704 12.384 1.00 94.31 105 ASP A N 1
ATOM 816 C CA . ASP A 1 105 ? -16.027 7.639 12.486 1.00 94.31 105 ASP A CA 1
ATOM 817 C C . ASP A 1 105 ? -17.007 7.272 13.619 1.00 94.31 105 ASP A C 1
ATOM 819 O O . ASP A 1 105 ? -17.745 8.125 14.110 1.00 94.31 105 ASP A O 1
ATOM 823 N N . ALA A 1 106 ? -17.025 6.002 14.036 1.00 94.31 106 ALA A N 1
ATOM 824 C CA . ALA A 1 106 ? -17.878 5.492 15.107 1.00 94.31 106 ALA A CA 1
ATOM 825 C C . ALA A 1 106 ? -17.201 5.479 16.491 1.00 94.31 106 ALA A C 1
ATOM 827 O O . ALA A 1 106 ? -17.841 5.091 17.473 1.00 94.31 106 ALA A O 1
ATOM 828 N N . LEU A 1 107 ? -15.922 5.864 16.596 1.00 93.44 107 LEU A N 1
ATOM 829 C CA . LEU A 1 107 ? -15.229 5.915 17.882 1.00 93.44 107 LEU A CA 1
ATOM 830 C C . LEU A 1 107 ? -15.796 7.049 18.753 1.00 93.44 107 LEU A C 1
ATOM 832 O O . LEU A 1 107 ? -16.030 8.152 18.251 1.00 93.44 107 LEU A O 1
ATOM 836 N N . PRO A 1 108 ? -16.009 6.816 20.061 1.00 91.44 108 PRO A N 1
ATOM 837 C CA . PRO A 1 108 ? -16.391 7.891 20.964 1.00 91.44 108 PRO A CA 1
ATOM 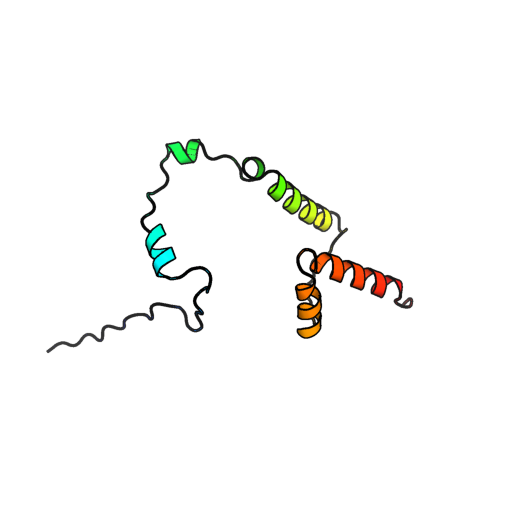838 C C . PRO A 1 108 ? -15.260 8.928 21.059 1.00 91.44 108 PRO A C 1
ATOM 840 O O . PRO A 1 108 ? -14.087 8.573 20.896 1.00 91.44 108 PRO A O 1
ATOM 843 N N . PRO A 1 109 ? -15.584 10.202 21.346 1.00 85.25 109 PRO A N 1
ATOM 844 C CA . PRO A 1 109 ? -14.560 11.179 21.685 1.00 85.25 109 PRO A CA 1
ATOM 845 C C . PRO A 1 109 ? -13.761 10.694 22.901 1.00 85.25 109 PRO A C 1
ATOM 847 O O . PRO A 1 109 ? -14.320 10.063 23.803 1.00 85.25 109 PRO A O 1
ATOM 850 N N . ALA A 1 110 ? -12.457 10.970 22.878 1.00 72.81 110 ALA A N 1
ATOM 851 C CA . ALA A 1 110 ? -11.535 10.663 23.967 1.00 72.81 110 ALA A CA 1
ATOM 852 C C . ALA A 1 110 ? -11.827 11.489 25.228 1.00 72.81 110 ALA A C 1
ATOM 854 O O . ALA A 1 110 ? -12.259 12.658 25.083 1.00 72.81 110 ALA A O 1
#

pLDDT: mean 85.38, std 13.37, range [35.56, 98.06]

Sequence (110 aa):
MSSNSDSRKPDHAPGYVPNPDYTQDDWDEVCDDPESTDEEFRRAVPFREAFPDLHASLMQDREAIAAGRRVGISMTLDADVVARFKATGPGWEARMSDALRRAADALPPA

Radius of gyration: 24.1 Å; chains: 1; bounding box: 66×55×53 Å

Secondary structure (DSSP, 8-state):
-------PPPSS-TT----TTS-HHHHHHHHTPPPPPHHHHHH---HHHHSHHHHHHHHHHHHHHHTTSS--------HHHHHHHHTT-TTHHHHHHHHHHHHHHTSPP-

Foldseek 3Di:
DDDDPPPDDPPDDPPDDDDPVADPVNVVVCPPPDDDDPVNVVVDDDPCVVPVPVVVVVVVVVVCVVVVVDDDDDDDDDPVVVVVLVVVPPCSVVVVVVVVVVVVVPDDDD